Protein AF-A0A811MTX1-F1 (afdb_monomer_lite)

pLDDT: mean 77.46, std 21.73, range [38.94, 98.12]

Organism: NCBI:txid422564

Radius of gyration: 31.87 Å; chains: 1; bounding box: 60×46×84 Å

Foldseek 3Di:
DLVVVLVLLVQLPDPDPVSNQVSLQVLLVLLVDLVSLVSVLVVCVSNVVSLVVSLVVQPPDPSNVSSVSSVVSNVVSVVVVVVVVPDDPPPDPPPDDDDDDDDDDDDDDDDDDDDDDDD

InterPro domains:
  IPR011989 Armadillo-like helical [G3DSA:1.25.10.10] (2-88)
  IPR016024 Armadillo-type fold [SSF48371] (5-75)

Secondary structure (DSSP, 8-state):
-HHHHHHHHHHTT-SSHHHHHHHHHHHHHHHTSHHHHHHHHTTHHHHHHHHHHHHHHSTTSHHHHHHHHHHHHHHHHHHHHHHHHS------------PPPP-----------------

Sequence (119 aa):
MADELDELIGFLSDRNPQVRGAAVDIVRGLTGGEDGLRALTARADHALPALLRLLASAGGSGAGEAAADSLVNLSHGRRGQARRGAAGPRAQPRHAARQPHPRRVWRRRASPDRIEILR

Structure (mmCIF, N/CA/C/O backbone):
data_AF-A0A811MTX1-F1
#
_entry.id   AF-A0A811MTX1-F1
#
loop_
_atom_site.group_PDB
_atom_site.id
_atom_site.type_symbol
_atom_site.label_atom_id
_atom_site.label_alt_id
_atom_site.label_comp_id
_atom_site.label_asym_id
_atom_site.label_entity_id
_atom_site.label_seq_id
_atom_site.pdbx_PDB_ins_code
_atom_site.Cartn_x
_atom_site.Cartn_y
_atom_site.Cartn_z
_atom_site.occupancy
_atom_site.B_iso_or_equiv
_atom_site.auth_seq_id
_atom_site.auth_comp_id
_atom_site.auth_asym_id
_atom_site.auth_atom_id
_atom_site.pdbx_PDB_model_num
ATOM 1 N N . MET A 1 1 ? 5.890 -12.865 12.753 1.00 50.25 1 MET A N 1
ATOM 2 C CA . MET A 1 1 ? 6.406 -11.752 11.916 1.00 50.25 1 MET A CA 1
ATOM 3 C C . MET A 1 1 ? 5.548 -11.505 10.685 1.00 50.25 1 MET A C 1
ATOM 5 O O . MET A 1 1 ? 5.690 -10.444 10.099 1.00 50.25 1 MET A O 1
ATOM 9 N N . ALA A 1 2 ? 4.657 -12.425 10.280 1.00 59.41 2 ALA A N 1
ATOM 10 C CA . ALA A 1 2 ? 3.625 -12.089 9.296 1.00 59.41 2 ALA A CA 1
ATOM 11 C C . ALA A 1 2 ? 2.728 -10.936 9.778 1.00 59.41 2 ALA A C 1
ATOM 13 O O . ALA A 1 2 ? 2.324 -10.084 8.997 1.00 59.41 2 ALA A O 1
ATOM 14 N N . ASP A 1 3 ? 2.556 -10.890 11.092 1.00 80.38 3 ASP A N 1
ATOM 15 C CA . ASP A 1 3 ? 1.616 -10.063 11.832 1.00 80.38 3 ASP A CA 1
ATOM 16 C C . ASP A 1 3 ? 1.819 -8.561 11.591 1.00 80.38 3 ASP A C 1
ATOM 18 O O . ASP A 1 3 ? 0.852 -7.859 11.335 1.00 80.38 3 ASP A O 1
ATOM 22 N N . GLU A 1 4 ? 3.065 -8.077 11.568 1.00 91.31 4 GLU A N 1
ATOM 23 C CA . GLU A 1 4 ? 3.360 -6.642 11.420 1.00 91.31 4 GLU A CA 1
ATOM 24 C C . GLU A 1 4 ? 3.036 -6.118 10.012 1.00 91.31 4 GLU A C 1
ATOM 26 O O . GLU A 1 4 ? 2.492 -5.027 9.846 1.00 91.31 4 GLU A O 1
ATOM 31 N N . LEU A 1 5 ? 3.329 -6.906 8.972 1.00 93.56 5 LEU A N 1
ATOM 32 C CA . LEU A 1 5 ? 3.035 -6.501 7.597 1.00 93.56 5 LEU A CA 1
ATOM 33 C C . LEU A 1 5 ? 1.536 -6.597 7.293 1.00 93.56 5 LEU A C 1
ATOM 35 O O . LEU A 1 5 ? 0.999 -5.755 6.574 1.00 93.56 5 LEU A O 1
ATOM 39 N N . ASP A 1 6 ? 0.863 -7.608 7.839 1.00 93.81 6 ASP A N 1
ATOM 40 C CA . ASP A 1 6 ? -0.586 -7.753 7.716 1.00 93.81 6 ASP A CA 1
ATOM 41 C C . ASP A 1 6 ? -1.326 -6.641 8.488 1.00 93.81 6 ASP A C 1
ATOM 43 O O . ASP A 1 6 ? -2.307 -6.089 7.982 1.00 93.81 6 ASP A O 1
ATOM 47 N N . GLU A 1 7 ? -0.806 -6.222 9.646 1.00 95.50 7 GLU A N 1
ATOM 48 C CA . GLU A 1 7 ? -1.284 -5.051 10.389 1.00 95.50 7 GLU A CA 1
ATOM 49 C C . GLU A 1 7 ? -1.088 -3.751 9.592 1.00 95.50 7 GLU A C 1
ATOM 51 O O . GLU A 1 7 ? -2.039 -2.982 9.423 1.00 95.50 7 GLU A O 1
ATOM 56 N N . LEU A 1 8 ? 0.098 -3.542 9.005 1.00 97.31 8 LEU A N 1
ATOM 57 C CA . LEU A 1 8 ? 0.367 -2.392 8.136 1.00 97.31 8 LEU A CA 1
ATOM 58 C C . LEU A 1 8 ? -0.616 -2.320 6.956 1.00 97.31 8 LEU A C 1
ATOM 60 O O . LEU A 1 8 ? -1.129 -1.247 6.634 1.00 97.31 8 LEU A O 1
ATOM 64 N N . ILE A 1 9 ? -0.914 -3.459 6.319 1.00 96.81 9 ILE A N 1
ATOM 65 C CA . ILE A 1 9 ? -1.923 -3.540 5.252 1.00 96.81 9 ILE A CA 1
ATOM 66 C C . ILE A 1 9 ? -3.319 -3.203 5.799 1.00 96.81 9 ILE A C 1
ATOM 68 O O . ILE A 1 9 ? -4.103 -2.536 5.116 1.00 96.81 9 ILE A O 1
ATOM 72 N N . GLY A 1 10 ? -3.631 -3.614 7.030 1.00 95.81 10 GLY A N 1
ATOM 73 C CA . GLY A 1 10 ? -4.861 -3.250 7.733 1.00 95.81 10 GLY A CA 1
ATOM 74 C C . GLY A 1 10 ? -5.039 -1.735 7.880 1.00 95.81 10 GLY A C 1
ATOM 75 O O . GLY A 1 10 ? -6.115 -1.212 7.572 1.00 95.81 10 GLY A O 1
ATOM 76 N N . PHE A 1 11 ? -3.974 -1.011 8.239 1.00 97.12 11 PHE A N 1
ATOM 77 C CA . PHE A 1 11 ? -3.999 0.451 8.391 1.00 97.12 11 PHE A CA 1
ATOM 78 C C . PHE A 1 11 ? -4.308 1.212 7.094 1.00 97.12 11 PHE A C 1
ATOM 80 O O . PHE A 1 11 ? -4.815 2.335 7.144 1.00 97.12 11 PHE A O 1
ATOM 87 N N . LEU A 1 12 ? -4.130 0.596 5.920 1.00 97.00 12 LEU A N 1
ATOM 88 C CA . LEU A 1 12 ? -4.570 1.181 4.646 1.00 97.00 12 LEU A CA 1
ATOM 89 C C . LEU A 1 12 ? -6.096 1.357 4.560 1.00 97.00 12 LEU A C 1
ATOM 91 O O . LEU A 1 12 ? -6.579 2.072 3.687 1.00 97.00 12 LEU A O 1
ATOM 95 N N . SER A 1 13 ? -6.867 0.700 5.430 1.00 94.25 13 SER A 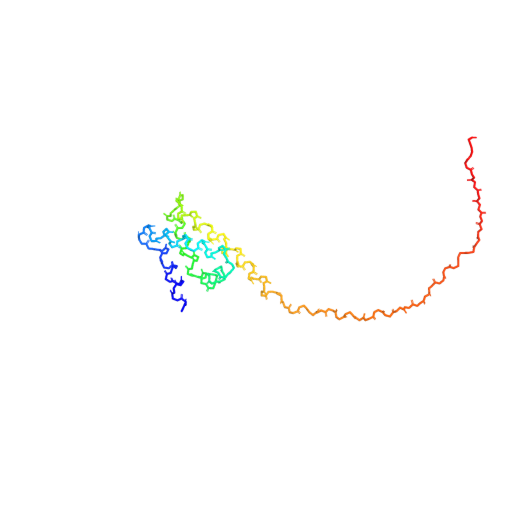N 1
ATOM 96 C CA . SER A 1 13 ? -8.327 0.846 5.528 1.00 94.25 13 SER A CA 1
ATOM 97 C C . SER A 1 13 ? -8.775 1.628 6.769 1.00 94.25 13 SER A C 1
ATOM 99 O O . SER A 1 13 ? -9.977 1.689 7.034 1.00 94.25 13 SER A O 1
ATOM 101 N N . ASP A 1 14 ? -7.846 2.217 7.530 1.00 95.50 14 ASP A N 1
ATOM 102 C CA . ASP A 1 14 ? -8.177 2.950 8.753 1.00 95.50 14 ASP A CA 1
ATOM 103 C C . ASP A 1 14 ? -9.064 4.170 8.451 1.00 95.50 14 ASP A C 1
ATOM 105 O O . ASP A 1 14 ? -8.981 4.780 7.377 1.00 95.50 14 ASP A O 1
ATOM 10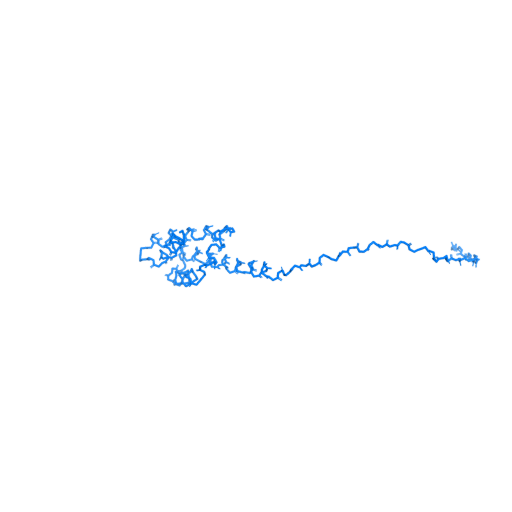9 N N . ARG A 1 15 ? -9.939 4.537 9.394 1.00 92.19 15 ARG A N 1
ATOM 110 C CA . ARG A 1 15 ? -10.820 5.708 9.261 1.00 92.19 15 ARG A CA 1
ATOM 111 C C . ARG A 1 15 ? -10.054 7.020 9.421 1.00 92.19 15 ARG A C 1
ATOM 113 O O . ARG A 1 15 ? -10.492 8.035 8.883 1.00 92.19 15 ARG A O 1
ATOM 120 N N . ASN A 1 16 ? -8.928 7.003 10.128 1.00 94.50 16 ASN A N 1
ATOM 121 C CA . ASN A 1 16 ? -8.067 8.152 10.320 1.00 94.50 16 ASN A CA 1
ATOM 122 C C . ASN A 1 16 ? -7.199 8.386 9.063 1.00 94.50 16 ASN A C 1
ATOM 124 O O . ASN A 1 16 ? -6.360 7.547 8.719 1.00 94.50 16 ASN A O 1
ATOM 128 N N . PRO A 1 17 ? -7.347 9.536 8.375 1.00 92.31 17 PRO A N 1
ATOM 129 C CA . PRO A 1 17 ? -6.577 9.837 7.170 1.00 92.31 17 PRO A CA 1
ATOM 130 C C . PRO A 1 17 ? -5.067 9.941 7.426 1.00 92.31 17 PRO A C 1
ATOM 132 O O . PRO A 1 17 ? -4.292 9.635 6.525 1.00 92.31 17 PRO A O 1
ATOM 135 N N . GLN A 1 18 ? -4.638 10.325 8.634 1.00 94.69 18 GLN A N 1
ATOM 136 C CA . GLN A 1 18 ? -3.217 10.399 8.990 1.00 94.69 18 GLN A CA 1
ATOM 137 C C . GLN A 1 18 ? -2.600 9.003 9.098 1.00 94.69 18 GLN A C 1
ATOM 139 O O . GLN A 1 18 ? -1.521 8.769 8.563 1.00 94.69 18 GLN A O 1
ATOM 144 N N . VAL A 1 19 ? -3.315 8.068 9.734 1.00 95.88 19 VAL A N 1
ATOM 145 C CA . VAL A 1 19 ? -2.891 6.662 9.855 1.00 95.88 19 VAL A CA 1
ATOM 146 C C . VAL A 1 19 ? -2.780 6.033 8.472 1.00 95.88 19 VAL A C 1
ATOM 148 O O . VAL A 1 19 ? -1.757 5.446 8.132 1.00 95.88 19 VAL A O 1
ATOM 151 N N . ARG A 1 20 ? -3.800 6.227 7.634 1.00 95.44 20 ARG A N 1
ATOM 152 C CA . ARG A 1 20 ? -3.812 5.693 6.273 1.00 95.44 20 ARG A CA 1
ATOM 153 C C . ARG A 1 20 ? -2.727 6.301 5.382 1.00 95.44 20 ARG A C 1
ATOM 155 O O . ARG A 1 20 ? -2.126 5.579 4.594 1.00 95.44 20 ARG A O 1
ATOM 162 N N . GLY A 1 21 ? -2.473 7.604 5.521 1.00 95.94 21 GLY A N 1
ATOM 163 C CA . GLY A 1 21 ? -1.384 8.307 4.838 1.00 95.94 21 GLY A CA 1
ATOM 164 C C . GLY A 1 21 ? -0.015 7.738 5.213 1.00 95.94 21 GLY A C 1
ATOM 165 O O . GLY A 1 21 ? 0.725 7.292 4.344 1.00 95.94 21 GLY A O 1
ATOM 166 N N . ALA A 1 22 ? 0.275 7.640 6.512 1.00 97.69 22 ALA A N 1
ATOM 167 C CA . ALA A 1 22 ? 1.527 7.057 6.987 1.00 97.69 22 ALA A CA 1
ATOM 168 C C . ALA A 1 22 ? 1.693 5.597 6.531 1.00 97.69 22 ALA A C 1
ATOM 170 O O . ALA A 1 22 ? 2.764 5.204 6.072 1.00 97.69 22 ALA A O 1
ATOM 171 N N . ALA A 1 23 ? 0.623 4.801 6.602 1.00 98.00 23 ALA A N 1
ATOM 172 C CA . ALA A 1 23 ? 0.650 3.411 6.166 1.00 98.00 23 ALA A CA 1
ATOM 173 C C . ALA A 1 23 ? 0.987 3.280 4.673 1.00 98.00 23 ALA A C 1
ATOM 175 O O . ALA A 1 23 ? 1.836 2.466 4.305 1.00 98.00 23 ALA A O 1
ATOM 176 N N . VAL A 1 24 ? 0.367 4.088 3.805 1.00 98.00 24 VAL A N 1
ATOM 177 C CA . VAL A 1 24 ? 0.637 4.011 2.363 1.00 98.00 24 VAL A CA 1
ATOM 178 C C . VAL A 1 24 ? 2.026 4.530 2.000 1.00 98.00 24 VAL A C 1
ATOM 180 O O . VAL A 1 24 ? 2.654 3.965 1.108 1.00 98.00 24 VAL A O 1
ATOM 183 N N . ASP A 1 25 ? 2.555 5.515 2.726 1.00 98.12 25 ASP A N 1
ATOM 184 C CA . ASP A 1 25 ? 3.928 5.989 2.531 1.00 98.12 25 ASP A CA 1
ATOM 185 C C . ASP A 1 25 ? 4.960 4.906 2.884 1.00 98.12 25 ASP A C 1
ATOM 187 O O . ASP A 1 25 ? 5.916 4.685 2.133 1.00 98.12 25 ASP A O 1
ATOM 191 N N . ILE A 1 26 ? 4.739 4.161 3.975 1.00 97.88 26 ILE A N 1
ATOM 192 C CA . ILE A 1 26 ? 5.584 3.015 4.344 1.00 97.88 26 ILE A CA 1
ATOM 193 C C . ILE A 1 26 ? 5.490 1.921 3.275 1.00 97.88 26 ILE A C 1
ATOM 195 O O . ILE A 1 26 ? 6.517 1.423 2.809 1.00 97.88 26 ILE A O 1
ATOM 199 N N . VAL A 1 27 ? 4.276 1.564 2.838 1.00 97.81 27 VAL A N 1
ATOM 200 C CA . VAL A 1 27 ? 4.073 0.557 1.781 1.00 97.81 27 VAL A CA 1
ATOM 201 C C . VAL A 1 27 ? 4.761 0.980 0.482 1.00 97.81 27 VAL A C 1
ATOM 203 O O . VAL A 1 27 ? 5.448 0.162 -0.134 1.00 97.81 27 VAL A O 1
ATOM 206 N N . ARG A 1 28 ? 4.672 2.255 0.094 1.00 97.31 28 ARG A N 1
ATOM 207 C CA . ARG A 1 28 ? 5.379 2.800 -1.071 1.00 97.31 28 ARG A CA 1
ATOM 208 C C . ARG A 1 28 ? 6.887 2.603 -0.943 1.00 97.31 28 ARG A C 1
ATOM 210 O O . ARG A 1 28 ? 7.498 2.064 -1.866 1.00 97.31 28 ARG A O 1
ATOM 217 N N . GLY A 1 29 ? 7.466 2.943 0.208 1.00 97.31 29 GLY A N 1
ATOM 218 C CA . GLY A 1 29 ? 8.881 2.700 0.502 1.00 97.31 29 GLY A CA 1
ATOM 219 C C . GLY A 1 29 ? 9.271 1.221 0.390 1.00 97.31 29 GLY A C 1
ATOM 220 O O . GLY A 1 29 ? 10.252 0.888 -0.274 1.00 97.31 29 GLY A O 1
ATOM 221 N N . LEU A 1 30 ? 8.463 0.318 0.955 1.00 95.69 30 LEU A N 1
ATOM 222 C CA . LEU A 1 30 ? 8.693 -1.131 0.894 1.00 95.69 30 LEU A CA 1
ATOM 223 C C . LEU A 1 30 ? 8.632 -1.679 -0.535 1.00 95.69 30 LEU A C 1
ATOM 225 O O . LEU A 1 30 ? 9.452 -2.518 -0.903 1.00 95.69 30 LEU A O 1
ATOM 229 N N . THR A 1 31 ? 7.692 -1.205 -1.355 1.00 95.25 31 THR A N 1
ATOM 230 C CA . THR A 1 31 ? 7.594 -1.632 -2.762 1.00 95.25 31 THR A CA 1
ATOM 231 C C . THR A 1 31 ? 8.739 -1.119 -3.638 1.00 95.25 31 THR A C 1
ATOM 233 O O . THR A 1 31 ? 8.956 -1.673 -4.715 1.00 95.25 31 THR A O 1
ATOM 236 N N . GLY A 1 32 ? 9.486 -0.107 -3.183 1.00 92.12 32 GLY A N 1
ATOM 237 C CA . GLY A 1 32 ? 10.695 0.384 -3.847 1.00 92.12 32 GLY A CA 1
ATOM 238 C C . GLY A 1 32 ? 11.929 -0.508 -3.651 1.00 92.12 32 GLY A C 1
ATOM 239 O O . GLY A 1 32 ? 12.883 -0.391 -4.417 1.00 92.12 32 GLY A O 1
ATOM 240 N N . GLY A 1 33 ? 11.924 -1.409 -2.660 1.00 91.81 33 GLY A N 1
ATOM 241 C CA . GLY A 1 33 ? 13.020 -2.348 -2.384 1.00 91.81 33 GLY A CA 1
ATOM 242 C C . GLY A 1 33 ? 12.669 -3.798 -2.735 1.00 91.81 33 GLY A C 1
ATOM 243 O O . GLY A 1 33 ? 11.519 -4.209 -2.605 1.00 91.81 33 GLY A O 1
ATOM 244 N N . GLU A 1 34 ? 13.651 -4.613 -3.144 1.00 90.06 34 GLU A N 1
ATOM 245 C CA . GLU A 1 34 ? 13.400 -6.014 -3.540 1.00 90.06 34 GLU A CA 1
ATOM 246 C C . GLU A 1 34 ? 12.798 -6.870 -2.409 1.00 90.06 34 GLU A C 1
ATOM 248 O O . GLU A 1 34 ? 11.876 -7.651 -2.662 1.00 90.06 34 GLU A O 1
ATOM 253 N N . ASP A 1 35 ? 13.291 -6.732 -1.176 1.00 90.19 35 ASP A N 1
ATOM 254 C CA . ASP A 1 35 ? 12.838 -7.551 -0.043 1.00 90.19 35 ASP A CA 1
ATOM 255 C C . ASP A 1 35 ? 11.421 -7.181 0.405 1.00 90.19 35 ASP A C 1
ATOM 257 O O . ASP A 1 35 ? 10.569 -8.060 0.558 1.00 90.19 35 ASP A O 1
ATOM 261 N N . GLY A 1 36 ? 11.134 -5.880 0.525 1.00 92.31 36 GLY A N 1
ATOM 262 C CA . GLY A 1 36 ? 9.793 -5.379 0.830 1.00 92.31 36 GLY A CA 1
ATOM 263 C C . GLY A 1 36 ? 8.789 -5.740 -0.265 1.00 92.31 36 GLY A C 1
ATOM 264 O O . GLY A 1 36 ? 7.701 -6.242 0.023 1.00 92.31 36 GLY A O 1
ATOM 265 N N . LEU A 1 37 ? 9.184 -5.604 -1.534 1.00 93.25 37 LEU A N 1
ATOM 266 C CA . LEU A 1 37 ? 8.369 -5.998 -2.680 1.00 93.25 37 LEU A CA 1
ATOM 267 C C . LEU A 1 37 ? 8.063 -7.501 -2.677 1.00 93.25 37 LEU A C 1
ATOM 269 O O . LEU A 1 37 ? 6.928 -7.900 -2.954 1.00 93.25 37 LEU A O 1
ATOM 273 N N . ARG A 1 38 ? 9.039 -8.351 -2.337 1.00 92.25 38 ARG A N 1
ATOM 274 C CA . ARG A 1 38 ? 8.833 -9.799 -2.184 1.00 92.25 38 ARG A CA 1
ATOM 275 C C . ARG A 1 38 ? 7.862 -10.107 -1.043 1.00 92.25 38 ARG A C 1
ATOM 277 O O . ARG A 1 38 ? 6.935 -10.891 -1.245 1.00 92.25 38 ARG A O 1
ATOM 284 N N . ALA A 1 39 ? 8.043 -9.479 0.118 1.00 92.06 39 ALA A N 1
ATOM 285 C CA . ALA A 1 39 ? 7.200 -9.686 1.293 1.00 92.06 39 ALA A CA 1
ATOM 286 C C . ALA A 1 39 ? 5.738 -9.262 1.057 1.00 92.06 39 ALA A C 1
ATOM 288 O O . ALA A 1 39 ? 4.820 -9.988 1.445 1.00 92.06 39 ALA A O 1
ATOM 289 N N . LEU A 1 40 ? 5.522 -8.136 0.367 1.00 93.81 40 LEU A N 1
ATOM 290 C CA . LEU A 1 40 ? 4.195 -7.655 -0.030 1.00 93.81 40 LEU A CA 1
ATOM 291 C C . LEU A 1 40 ? 3.572 -8.508 -1.140 1.00 93.81 40 LEU A C 1
ATOM 293 O O . LEU A 1 40 ? 2.371 -8.762 -1.119 1.00 93.81 40 LEU A O 1
ATOM 297 N N . THR A 1 41 ? 4.372 -9.008 -2.088 1.00 92.75 41 THR A N 1
ATOM 298 C CA . THR A 1 41 ? 3.863 -9.915 -3.133 1.00 92.75 41 THR A CA 1
ATOM 299 C C . THR A 1 41 ? 3.341 -11.222 -2.538 1.00 92.75 41 THR A C 1
ATOM 301 O O . THR A 1 41 ? 2.325 -11.733 -3.003 1.00 92.75 41 THR A O 1
ATOM 304 N N . ALA A 1 42 ? 3.981 -11.739 -1.485 1.00 92.00 42 ALA A N 1
ATOM 305 C CA . ALA A 1 42 ? 3.505 -12.919 -0.761 1.00 92.00 42 ALA A CA 1
ATOM 306 C C . ALA A 1 42 ? 2.146 -12.704 -0.058 1.00 92.00 42 ALA A C 1
ATOM 308 O O . ALA A 1 42 ? 1.517 -13.675 0.346 1.00 92.00 42 ALA A O 1
ATOM 309 N N . ARG A 1 43 ? 1.688 -11.450 0.065 1.00 92.00 43 ARG A N 1
ATOM 310 C CA . ARG A 1 43 ? 0.403 -11.032 0.656 1.00 92.00 43 ARG A CA 1
ATOM 311 C C . ARG A 1 43 ? -0.477 -10.284 -0.341 1.00 92.00 43 ARG A C 1
ATOM 313 O O . ARG A 1 43 ? -1.323 -9.479 0.050 1.00 92.00 43 ARG A O 1
ATOM 320 N N . ALA A 1 44 ? -0.275 -10.512 -1.639 1.00 91.31 44 ALA A N 1
ATOM 321 C CA . ALA A 1 44 ? -0.980 -9.775 -2.685 1.00 91.31 44 ALA A CA 1
ATOM 322 C C . ALA A 1 44 ? -2.512 -9.858 -2.543 1.00 91.31 44 ALA A C 1
ATOM 324 O O . ALA A 1 44 ? -3.193 -8.883 -2.855 1.00 91.31 44 ALA A O 1
ATOM 325 N N . ASP A 1 45 ? -3.033 -10.969 -2.015 1.00 92.44 45 ASP A N 1
ATOM 326 C CA . ASP A 1 45 ? -4.467 -11.178 -1.782 1.00 92.44 45 ASP A CA 1
ATOM 327 C C . ASP A 1 45 ? -5.066 -10.196 -0.759 1.00 92.44 45 ASP A C 1
ATOM 329 O O . ASP A 1 45 ? -6.243 -9.854 -0.852 1.00 92.44 45 ASP A O 1
ATOM 333 N N . HIS A 1 46 ? -4.254 -9.670 0.163 1.00 93.62 46 HIS A N 1
ATOM 334 C CA . HIS A 1 46 ? -4.661 -8.648 1.133 1.00 93.62 46 HIS A CA 1
ATOM 335 C C . HIS A 1 46 ? -4.235 -7.239 0.701 1.00 93.62 46 HIS A C 1
ATOM 337 O O . HIS A 1 46 ? -5.021 -6.290 0.780 1.00 93.62 46 HIS A O 1
ATOM 343 N N . ALA A 1 47 ? -3.006 -7.099 0.199 1.00 94.31 47 ALA A N 1
ATOM 344 C CA . ALA A 1 47 ? -2.431 -5.808 -0.165 1.00 94.31 47 ALA A CA 1
ATOM 345 C C . ALA A 1 47 ? -3.134 -5.167 -1.374 1.00 94.31 47 ALA A C 1
ATOM 347 O O . ALA A 1 47 ? -3.420 -3.969 -1.351 1.00 94.31 47 ALA A O 1
ATOM 348 N N . LEU A 1 48 ? -3.452 -5.943 -2.422 1.00 96.25 48 LEU A N 1
ATOM 349 C CA . LEU A 1 48 ? -4.056 -5.393 -3.641 1.00 96.25 48 LEU A CA 1
ATOM 350 C C . LEU A 1 48 ? -5.457 -4.814 -3.385 1.00 96.25 48 LEU A C 1
ATOM 352 O O . LEU A 1 48 ? -5.677 -3.657 -3.752 1.00 96.25 48 LEU A O 1
ATOM 356 N N . PRO A 1 49 ? -6.400 -5.523 -2.727 1.00 97.00 49 PRO A N 1
ATOM 357 C CA . PRO A 1 49 ? -7.711 -4.944 -2.441 1.00 97.00 49 PRO A CA 1
ATOM 358 C C . PRO A 1 4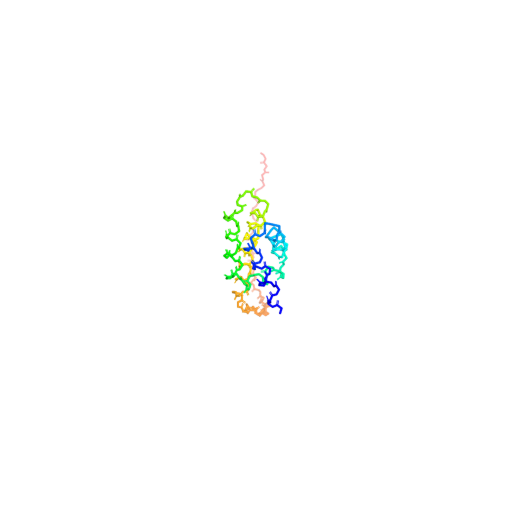9 ? -7.645 -3.733 -1.507 1.00 97.00 49 PRO A C 1
ATOM 360 O O . PRO A 1 49 ? -8.472 -2.830 -1.619 1.00 97.00 49 PRO A O 1
ATOM 363 N N . ALA A 1 50 ? -6.696 -3.697 -0.567 1.00 96.69 50 ALA A N 1
ATOM 364 C CA . ALA A 1 50 ? -6.515 -2.556 0.328 1.00 96.69 50 ALA A CA 1
ATOM 365 C C . ALA A 1 50 ? -6.032 -1.309 -0.431 1.00 96.69 50 ALA A C 1
ATOM 367 O O . ALA A 1 50 ? -6.656 -0.253 -0.333 1.00 96.69 50 ALA A O 1
ATOM 368 N N . LEU A 1 51 ? -4.993 -1.448 -1.259 1.00 97.44 51 LEU A N 1
ATOM 369 C CA . LEU A 1 51 ? -4.443 -0.352 -2.061 1.00 97.44 51 LEU A CA 1
ATOM 370 C C . LEU A 1 51 ? -5.427 0.161 -3.122 1.00 97.44 51 LEU A C 1
ATOM 372 O O . LEU A 1 51 ? -5.532 1.368 -3.323 1.00 97.44 51 LEU A O 1
ATOM 376 N N . LEU A 1 52 ? -6.190 -0.726 -3.770 1.00 97.00 52 LEU A N 1
ATOM 377 C CA . LEU A 1 52 ? -7.207 -0.325 -4.750 1.00 97.00 52 LEU A CA 1
ATOM 378 C C . LEU A 1 52 ? -8.358 0.452 -4.102 1.00 97.00 52 LEU A C 1
ATOM 380 O O . LEU A 1 52 ? -8.796 1.466 -4.646 1.00 97.00 52 LEU A O 1
ATOM 384 N N . ARG A 1 53 ? -8.832 0.012 -2.928 1.00 96.19 53 ARG A N 1
ATOM 385 C CA . ARG A 1 53 ? -9.850 0.750 -2.162 1.00 96.19 53 ARG A CA 1
ATOM 386 C C . ARG A 1 53 ? -9.327 2.113 -1.720 1.00 96.19 53 ARG A C 1
ATOM 388 O O . ARG A 1 53 ? -10.043 3.103 -1.858 1.00 96.19 53 ARG A O 1
ATOM 395 N N . LEU A 1 54 ? -8.083 2.172 -1.241 1.00 96.19 54 LEU A N 1
ATOM 396 C CA . LEU A 1 54 ? -7.436 3.431 -0.889 1.00 96.19 54 LEU A CA 1
ATOM 397 C C . LEU A 1 54 ? -7.393 4.377 -2.094 1.00 96.19 54 LEU A C 1
ATOM 399 O O . LEU A 1 54 ? -7.910 5.486 -1.993 1.00 96.19 54 LEU A O 1
ATOM 403 N N . LEU A 1 55 ? -6.886 3.917 -3.240 1.00 96.56 55 LEU A N 1
ATOM 404 C CA . LEU A 1 55 ? -6.814 4.705 -4.471 1.00 96.56 55 LEU A CA 1
ATOM 405 C C . LEU A 1 55 ? -8.188 5.244 -4.899 1.00 96.56 55 LEU A C 1
ATOM 407 O O . LEU A 1 55 ? -8.309 6.425 -5.216 1.00 96.56 55 LEU A O 1
ATOM 411 N N . ALA A 1 56 ? -9.226 4.405 -4.859 1.00 94.88 56 ALA A N 1
ATOM 412 C CA . ALA A 1 56 ? -10.588 4.816 -5.198 1.00 94.88 56 ALA A CA 1
ATOM 413 C C . ALA A 1 56 ? -11.146 5.875 -4.230 1.00 94.88 56 ALA A C 1
ATOM 415 O O . ALA A 1 56 ? -11.852 6.786 -4.653 1.00 94.88 56 ALA A O 1
ATOM 416 N N . SER A 1 57 ? -10.828 5.768 -2.937 1.00 91.50 57 SER A N 1
ATOM 417 C CA . SER A 1 57 ? -11.332 6.678 -1.898 1.00 91.50 57 SER A CA 1
ATOM 418 C C . SER A 1 57 ? -10.553 7.993 -1.774 1.00 91.50 57 SER A C 1
ATOM 420 O O . SER A 1 57 ? -11.096 8.983 -1.294 1.00 91.50 57 SER A O 1
ATOM 422 N N . ALA A 1 58 ? -9.283 8.002 -2.181 1.00 88.19 58 ALA A N 1
ATOM 423 C CA . ALA A 1 58 ? -8.344 9.101 -1.972 1.00 88.19 58 ALA A CA 1
ATOM 424 C C . ALA A 1 58 ? -7.837 9.708 -3.295 1.00 88.19 58 ALA A C 1
ATOM 426 O O . ALA A 1 58 ? -6.787 10.355 -3.316 1.00 88.19 58 ALA A O 1
ATOM 427 N N . GLY A 1 59 ? -8.559 9.485 -4.400 1.00 71.75 59 GLY A N 1
ATOM 428 C CA . GLY A 1 59 ? -8.186 9.937 -5.741 1.00 71.75 59 GLY A CA 1
ATOM 429 C C . GLY A 1 59 ? -7.853 11.432 -5.792 1.00 71.75 59 GLY A C 1
ATOM 430 O O . GLY A 1 59 ? -8.634 12.264 -5.337 1.00 71.75 59 GLY A O 1
ATOM 431 N N . GLY A 1 60 ? -6.671 11.761 -6.325 1.00 77.06 60 GLY A N 1
ATOM 432 C CA . GLY A 1 60 ? -6.150 13.132 -6.412 1.00 77.06 60 GLY A CA 1
AT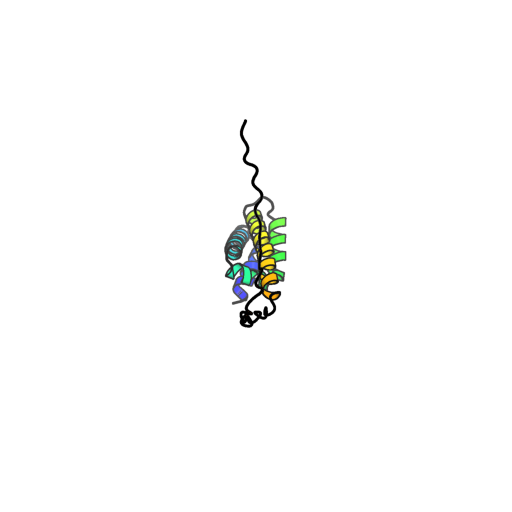OM 433 C C . GLY A 1 60 ? -5.435 13.653 -5.155 1.00 77.06 60 GLY A C 1
ATOM 434 O O . GLY A 1 60 ? -4.956 14.782 -5.170 1.00 77.06 60 GLY A O 1
ATOM 435 N N . SER A 1 61 ? -5.335 12.860 -4.082 1.00 90.69 61 SER A N 1
ATOM 436 C CA . SER A 1 61 ? -4.536 13.185 -2.887 1.00 90.69 61 SER A CA 1
ATOM 437 C C . SER A 1 61 ? -3.166 12.496 -2.901 1.00 90.69 61 SER A C 1
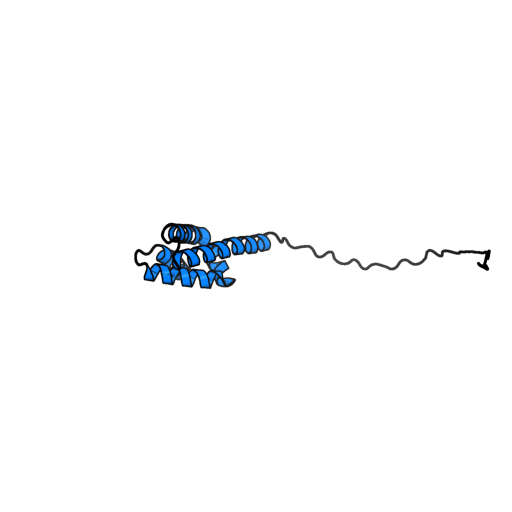ATOM 439 O O . SER A 1 61 ? -2.982 11.499 -3.601 1.00 90.69 61 SER A O 1
ATOM 441 N N . GLY A 1 62 ? -2.234 12.953 -2.054 1.00 92.19 62 GLY A N 1
ATOM 442 C CA . GLY A 1 62 ? -0.918 12.312 -1.903 1.00 92.19 62 GLY A CA 1
ATOM 443 C C . GLY A 1 62 ? -0.999 10.834 -1.494 1.00 92.19 62 GLY A C 1
ATOM 444 O O . GLY A 1 62 ? -0.241 10.012 -1.997 1.00 92.19 62 GLY A O 1
ATOM 445 N N . ALA A 1 63 ? -1.989 10.454 -0.677 1.00 93.50 63 ALA A N 1
ATOM 446 C CA . ALA A 1 63 ? -2.223 9.049 -0.334 1.00 93.50 63 ALA A CA 1
ATOM 447 C C . ALA A 1 63 ? -2.703 8.219 -1.541 1.00 93.50 63 ALA A C 1
ATOM 449 O O . ALA A 1 63 ? -2.380 7.038 -1.656 1.00 93.50 63 ALA A O 1
ATOM 450 N N . GLY A 1 64 ? -3.465 8.833 -2.452 1.00 95.62 64 GLY A N 1
ATOM 451 C CA . GLY A 1 64 ? -3.871 8.209 -3.711 1.00 95.62 64 GLY A CA 1
ATOM 452 C C . GLY A 1 64 ? -2.689 8.007 -4.660 1.00 95.62 64 GLY A C 1
ATOM 453 O O . GLY A 1 64 ? -2.543 6.929 -5.230 1.00 95.62 64 GLY A O 1
ATOM 454 N N . GLU A 1 65 ? -1.812 9.004 -4.782 1.00 96.69 65 GLU A N 1
ATOM 455 C CA . GLU A 1 65 ? -0.577 8.903 -5.570 1.00 96.69 65 GLU A CA 1
ATOM 456 C C . GLU A 1 65 ? 0.351 7.808 -5.024 1.00 96.69 65 GLU A C 1
ATOM 458 O O . GLU A 1 65 ? 0.766 6.918 -5.766 1.00 96.69 65 GLU A O 1
ATOM 463 N N . ALA A 1 66 ? 0.580 7.782 -3.708 1.00 97.19 66 ALA A N 1
ATOM 464 C CA . ALA A 1 66 ? 1.377 6.741 -3.064 1.00 97.19 66 ALA A CA 1
ATOM 465 C C . ALA A 1 66 ? 0.777 5.333 -3.244 1.00 97.19 66 ALA A C 1
ATOM 467 O O . ALA A 1 66 ? 1.510 4.357 -3.447 1.00 97.19 66 ALA A O 1
ATOM 468 N N . ALA A 1 67 ? -0.556 5.212 -3.219 1.00 97.56 67 ALA A N 1
ATOM 469 C CA . ALA A 1 67 ? -1.239 3.952 -3.502 1.00 97.56 67 ALA A CA 1
ATOM 470 C C . ALA A 1 67 ? -1.041 3.513 -4.962 1.00 97.56 67 ALA A C 1
ATOM 472 O O . ALA A 1 67 ? -0.776 2.335 -5.215 1.00 97.56 67 ALA A O 1
ATOM 473 N N . ALA A 1 68 ? -1.128 4.445 -5.916 1.00 96.94 68 ALA A N 1
ATOM 474 C CA . ALA A 1 68 ? -0.890 4.172 -7.330 1.00 96.94 68 ALA A CA 1
ATOM 475 C C . ALA A 1 68 ? 0.556 3.710 -7.585 1.00 96.94 68 ALA A C 1
ATOM 477 O O . ALA A 1 68 ? 0.753 2.665 -8.208 1.00 96.94 68 ALA A O 1
ATOM 478 N N . ASP A 1 69 ? 1.548 4.414 -7.034 1.00 97.00 69 ASP A N 1
ATOM 479 C CA . ASP A 1 69 ? 2.968 4.040 -7.112 1.00 97.00 69 ASP A CA 1
ATOM 480 C C . ASP A 1 69 ? 3.205 2.620 -6.578 1.00 97.00 69 ASP A C 1
ATOM 482 O O . ASP A 1 69 ? 3.828 1.779 -7.234 1.00 97.00 69 ASP A O 1
ATOM 486 N N . SER A 1 70 ? 2.644 2.322 -5.405 1.00 97.00 70 SER A N 1
ATOM 487 C CA . SER A 1 70 ? 2.761 1.005 -4.771 1.00 97.00 70 SER A CA 1
ATOM 488 C C . SER A 1 70 ? 2.179 -0.108 -5.649 1.00 97.00 70 SER A C 1
ATOM 490 O O . SER A 1 70 ? 2.783 -1.173 -5.804 1.00 97.00 70 SER A O 1
ATOM 492 N N . LEU A 1 71 ? 1.019 0.131 -6.271 1.00 96.81 71 LEU A N 1
ATOM 493 C CA . LEU A 1 71 ? 0.376 -0.816 -7.189 1.00 96.81 71 LEU A CA 1
ATOM 494 C C . LEU A 1 71 ? 1.202 -1.039 -8.463 1.00 96.81 71 LEU A C 1
ATOM 496 O O . LEU A 1 71 ? 1.351 -2.184 -8.909 1.00 96.81 71 LEU A O 1
ATOM 500 N N . VAL A 1 72 ? 1.768 0.028 -9.035 1.00 95.75 72 VAL A N 1
ATOM 501 C CA . VAL A 1 72 ? 2.671 -0.067 -10.189 1.00 95.75 72 VAL A CA 1
ATOM 502 C C . VAL A 1 72 ? 3.867 -0.943 -9.831 1.00 95.75 72 VAL A C 1
ATOM 504 O O . VAL A 1 72 ? 4.122 -1.924 -10.537 1.00 95.75 72 VAL A O 1
ATOM 507 N N . ASN A 1 73 ? 4.535 -0.681 -8.709 1.00 94.19 73 ASN A N 1
ATOM 508 C CA . ASN A 1 73 ? 5.684 -1.468 -8.259 1.00 94.19 73 ASN A CA 1
ATOM 509 C C . ASN A 1 73 ? 5.326 -2.950 -8.048 1.00 94.19 73 ASN A C 1
ATOM 511 O O . ASN A 1 73 ? 6.013 -3.837 -8.566 1.00 94.19 73 ASN A O 1
ATOM 515 N N . LEU A 1 74 ? 4.201 -3.244 -7.384 1.00 93.56 74 LEU A N 1
ATOM 516 C CA . LEU A 1 74 ? 3.716 -4.616 -7.172 1.00 93.56 74 LEU A CA 1
ATOM 517 C C . LEU A 1 74 ? 3.454 -5.360 -8.488 1.00 93.56 74 LEU A C 1
ATOM 519 O O . LEU A 1 74 ? 3.825 -6.530 -8.628 1.00 93.56 74 LEU A O 1
ATOM 523 N N . SER A 1 75 ? 2.868 -4.691 -9.485 1.00 91.12 75 SER A N 1
ATOM 524 C CA . SER A 1 75 ? 2.614 -5.300 -10.798 1.00 91.12 75 SER A CA 1
ATOM 525 C C . SER A 1 75 ? 3.909 -5.705 -11.523 1.00 91.12 75 SER A C 1
ATOM 527 O O . SER A 1 75 ? 3.955 -6.744 -12.192 1.00 91.12 75 SER A O 1
ATOM 529 N N . HIS A 1 76 ? 4.988 -4.939 -11.337 1.00 83.56 76 HIS A N 1
ATOM 530 C CA . HIS A 1 76 ? 6.308 -5.231 -11.896 1.00 83.56 76 HIS A CA 1
ATOM 531 C C . HIS A 1 76 ? 7.027 -6.329 -11.101 1.00 83.56 76 HIS A C 1
ATOM 533 O O . HIS A 1 76 ? 7.604 -7.243 -11.701 1.00 83.56 76 HIS A O 1
ATOM 539 N N . GLY A 1 77 ? 6.916 -6.315 -9.769 1.00 75.19 77 GLY A N 1
ATOM 540 C CA . GLY A 1 77 ? 7.465 -7.349 -8.887 1.00 75.19 77 GLY A CA 1
ATOM 541 C C . GLY A 1 77 ? 6.948 -8.752 -9.208 1.00 75.19 77 GLY A C 1
ATOM 542 O O . GLY A 1 77 ? 7.734 -9.701 -9.298 1.00 75.19 77 GLY A O 1
ATOM 543 N N . ARG A 1 78 ? 5.646 -8.886 -9.497 1.00 64.06 78 ARG A N 1
ATOM 544 C CA . ARG A 1 78 ? 5.046 -10.169 -9.914 1.00 64.06 78 ARG A CA 1
ATOM 545 C C . ARG A 1 78 ? 5.635 -10.700 -11.224 1.00 64.06 78 ARG A C 1
ATOM 547 O O . ARG A 1 78 ? 5.871 -11.901 -11.346 1.00 64.06 78 ARG A O 1
ATOM 554 N N . ARG A 1 79 ? 5.932 -9.822 -12.191 1.00 61.91 79 ARG A N 1
ATOM 555 C CA . ARG A 1 79 ? 6.569 -10.201 -13.469 1.00 61.91 79 ARG A CA 1
ATOM 556 C C . ARG A 1 79 ? 8.012 -10.672 -13.271 1.00 61.91 79 ARG A C 1
ATOM 558 O O . ARG A 1 79 ? 8.431 -11.639 -13.909 1.00 61.91 79 ARG A O 1
ATOM 565 N N . GLY A 1 80 ? 8.758 -10.022 -12.376 1.00 59.72 80 GLY A N 1
ATOM 566 C CA . GLY A 1 80 ? 10.113 -10.435 -12.002 1.00 59.72 80 GLY A CA 1
ATOM 567 C C . GLY A 1 80 ? 10.148 -11.814 -11.336 1.00 59.72 80 GLY A C 1
ATOM 568 O O . GLY A 1 80 ? 10.992 -12.642 -11.679 1.00 59.72 80 GLY A O 1
ATOM 569 N N . GLN A 1 81 ? 9.195 -12.101 -10.445 1.00 55.78 81 GLN A N 1
ATOM 570 C CA . GLN A 1 81 ? 9.087 -13.399 -9.766 1.00 55.78 81 GLN A CA 1
ATOM 571 C C . GLN A 1 81 ? 8.635 -14.525 -10.707 1.00 55.78 81 GLN A C 1
ATOM 573 O O . GLN A 1 81 ? 9.223 -15.606 -10.684 1.00 55.78 81 GLN A O 1
ATOM 578 N N . ALA A 1 82 ? 7.678 -14.264 -11.604 1.00 55.62 82 ALA A N 1
ATOM 579 C CA . ALA A 1 82 ? 7.227 -15.243 -12.599 1.00 55.62 82 ALA A CA 1
ATOM 580 C C . ALA A 1 82 ? 8.366 -15.712 -13.527 1.00 55.62 82 ALA A C 1
ATOM 582 O O . ALA A 1 82 ? 8.455 -16.891 -13.865 1.00 55.62 82 ALA A O 1
ATOM 583 N N . ARG A 1 83 ? 9.295 -14.814 -13.893 1.00 55.44 83 ARG A N 1
ATOM 584 C CA . ARG A 1 83 ? 10.482 -15.170 -14.692 1.00 55.44 83 ARG A CA 1
ATOM 585 C C . ARG A 1 83 ? 11.490 -16.035 -13.932 1.00 55.44 83 ARG A C 1
ATOM 587 O O . ARG A 1 83 ? 12.157 -16.852 -14.559 1.00 55.44 83 ARG A O 1
ATOM 594 N N . ARG A 1 84 ? 11.597 -15.885 -12.606 1.00 55.38 84 ARG A N 1
ATOM 595 C CA . ARG A 1 84 ? 12.512 -16.692 -11.775 1.00 55.38 84 ARG A CA 1
ATOM 596 C C . ARG A 1 84 ? 12.015 -18.134 -11.592 1.00 55.38 84 ARG A C 1
ATOM 598 O O . ARG A 1 84 ? 12.843 -19.026 -11.472 1.00 55.38 84 ARG A O 1
ATOM 605 N N . GLY A 1 85 ? 10.701 -18.376 -11.643 1.00 52.12 85 GLY A N 1
ATOM 606 C CA . GLY A 1 85 ? 10.117 -19.728 -11.592 1.00 52.12 85 GLY A CA 1
ATOM 607 C C . GLY A 1 85 ? 10.133 -20.496 -12.924 1.00 52.12 85 GLY A C 1
ATOM 608 O O . GLY A 1 85 ? 10.024 -21.717 -12.922 1.00 52.12 85 GLY A O 1
ATOM 609 N N . ALA A 1 86 ? 10.291 -19.807 -14.060 1.00 52.19 86 ALA A N 1
ATOM 610 C CA . ALA A 1 86 ? 10.255 -20.417 -15.397 1.00 52.19 86 ALA A CA 1
ATOM 611 C C . ALA A 1 86 ? 11.634 -20.856 -15.935 1.00 52.19 86 ALA A C 1
ATOM 613 O O . ALA A 1 86 ? 11.723 -21.456 -17.007 1.00 52.19 86 ALA A O 1
ATOM 614 N N . ALA A 1 87 ? 12.721 -20.575 -15.212 1.00 51.56 87 ALA A N 1
ATOM 615 C CA . ALA A 1 87 ? 14.050 -21.065 -15.557 1.00 51.56 87 ALA A CA 1
ATOM 616 C C . ALA A 1 87 ? 14.266 -22.464 -14.956 1.00 51.56 87 ALA A C 1
ATOM 618 O O . ALA A 1 87 ? 14.913 -22.617 -13.923 1.00 51.56 87 ALA A O 1
ATOM 619 N N . GLY A 1 88 ? 13.731 -23.500 -15.613 1.00 56.31 88 GLY A N 1
ATOM 620 C CA . GLY A 1 88 ? 14.213 -24.869 -15.397 1.00 56.31 88 GLY A CA 1
ATOM 621 C C . GLY A 1 88 ? 15.731 -24.940 -15.633 1.00 56.31 88 GLY A C 1
ATOM 622 O O . GLY A 1 88 ? 16.261 -24.095 -16.368 1.00 56.31 88 GLY A O 1
ATOM 623 N N . PRO A 1 89 ? 16.455 -25.899 -15.022 1.00 52.06 89 PRO A N 1
ATOM 624 C CA . PRO A 1 89 ? 17.906 -25.977 -15.136 1.00 52.06 89 PRO A CA 1
ATOM 625 C C . PRO A 1 89 ? 18.279 -26.063 -16.615 1.00 52.06 89 PRO A C 1
ATOM 627 O O . PRO A 1 89 ? 18.067 -27.081 -17.274 1.00 52.06 89 PRO A O 1
ATOM 630 N N . ARG A 1 90 ? 18.813 -24.966 -17.164 1.00 49.16 90 ARG A N 1
ATOM 631 C CA . ARG A 1 90 ? 19.425 -24.979 -18.488 1.00 49.16 90 ARG A CA 1
ATOM 632 C C . ARG A 1 90 ? 20.627 -25.900 -18.371 1.00 49.16 90 ARG A C 1
ATOM 634 O O . ARG A 1 90 ? 21.647 -25.508 -17.813 1.00 49.16 90 ARG A O 1
ATOM 641 N N . ALA A 1 91 ? 20.484 -27.125 -18.867 1.00 52.59 91 ALA A N 1
ATOM 642 C CA . ALA A 1 91 ? 21.608 -28.012 -19.085 1.00 52.59 91 ALA A CA 1
ATOM 643 C C . ALA A 1 91 ? 22.625 -27.244 -19.934 1.00 52.59 91 ALA A C 1
ATOM 645 O O . ALA A 1 91 ? 22.378 -26.935 -21.100 1.00 52.59 91 ALA A O 1
ATOM 646 N N . GLN A 1 92 ? 23.739 -26.866 -19.311 1.00 50.50 92 GLN A N 1
ATOM 647 C CA . GLN A 1 92 ? 24.887 -26.316 -20.008 1.00 50.50 92 GLN A CA 1
ATOM 648 C C . GLN A 1 92 ? 25.278 -27.355 -21.066 1.00 50.50 92 GLN A C 1
ATOM 650 O O . GLN A 1 92 ? 25.573 -28.496 -20.687 1.00 50.50 92 GLN A O 1
ATOM 655 N N . PRO A 1 93 ? 25.265 -27.040 -22.374 1.00 48.53 93 PRO A N 1
ATOM 656 C CA . PRO A 1 93 ? 25.825 -27.958 -23.343 1.00 48.53 93 PRO A CA 1
ATOM 657 C C . PRO A 1 93 ? 27.306 -28.082 -22.997 1.00 48.53 93 PRO A C 1
ATOM 659 O O . PRO A 1 93 ? 28.072 -27.125 -23.114 1.00 48.53 93 PRO A O 1
ATOM 662 N N . ARG A 1 94 ? 27.698 -29.255 -22.491 1.00 52.50 94 ARG A N 1
ATOM 663 C CA . ARG A 1 94 ? 29.102 -29.613 -22.320 1.00 52.50 94 ARG A CA 1
ATOM 664 C C . ARG A 1 94 ? 29.751 -29.411 -23.681 1.00 52.50 94 ARG A C 1
ATOM 666 O O . ARG A 1 94 ? 29.402 -30.106 -24.633 1.00 52.50 94 ARG A O 1
ATOM 673 N N . HIS A 1 95 ? 30.641 -28.427 -23.777 1.00 51.59 95 HIS A N 1
ATOM 674 C CA . HIS A 1 95 ? 31.486 -28.227 -24.941 1.00 51.59 95 HIS A CA 1
ATOM 675 C C . HIS A 1 95 ? 32.301 -29.505 -25.144 1.00 51.59 95 HIS A C 1
ATOM 677 O O . HIS A 1 95 ? 33.348 -29.698 -24.530 1.00 51.59 95 HIS A O 1
ATOM 683 N N . ALA A 1 96 ? 31.787 -30.405 -25.983 1.00 53.09 96 ALA A N 1
ATOM 684 C CA . ALA A 1 96 ? 32.564 -31.494 -26.530 1.00 53.09 96 ALA A CA 1
ATOM 685 C C . ALA A 1 96 ? 33.726 -30.854 -27.291 1.00 53.09 96 ALA A C 1
ATOM 687 O O . ALA A 1 96 ? 33.523 -30.044 -28.203 1.00 53.09 96 ALA A O 1
ATOM 688 N N . ALA A 1 97 ? 34.936 -31.166 -26.838 1.00 54.56 97 ALA A N 1
ATOM 689 C CA . ALA A 1 97 ? 36.182 -30.732 -27.433 1.00 54.56 97 ALA A CA 1
ATOM 690 C C . ALA A 1 97 ? 36.128 -30.928 -28.955 1.00 54.56 97 ALA A C 1
ATOM 692 O O . ALA A 1 97 ? 36.003 -32.047 -29.454 1.00 54.56 97 ALA A O 1
ATOM 693 N N . ARG A 1 98 ? 36.199 -29.820 -29.699 1.00 48.69 98 ARG A N 1
ATOM 694 C CA . ARG A 1 98 ? 36.390 -29.857 -31.147 1.00 48.69 98 ARG A CA 1
ATOM 695 C C . ARG A 1 98 ? 37.781 -30.425 -31.410 1.00 48.69 98 ARG A C 1
ATOM 697 O O . ARG A 1 98 ? 38.778 -29.750 -31.176 1.00 48.69 98 ARG A O 1
ATOM 704 N N . GLN A 1 99 ? 37.836 -31.659 -31.898 1.00 49.84 99 GLN A N 1
ATOM 705 C CA . GLN A 1 99 ? 39.039 -32.185 -32.531 1.00 49.84 99 GLN A CA 1
ATOM 706 C C . GLN A 1 99 ? 39.329 -31.387 -33.815 1.00 49.84 99 GLN A C 1
ATOM 708 O O . GLN A 1 99 ? 38.400 -31.146 -34.592 1.00 49.84 99 GLN A O 1
ATOM 713 N N . PRO A 1 100 ? 40.581 -30.987 -34.092 1.00 45.56 100 PRO A N 1
ATOM 714 C CA . PRO A 1 100 ? 40.934 -30.428 -35.386 1.00 45.56 100 PRO A CA 1
ATOM 715 C C . PRO A 1 100 ? 41.122 -31.561 -36.408 1.00 45.56 100 PRO A C 1
ATOM 717 O O . PRO A 1 100 ? 41.952 -32.448 -36.230 1.00 45.56 100 PRO A O 1
ATOM 720 N N . HIS A 1 101 ? 40.363 -31.530 -37.504 1.00 46.00 101 HIS A N 1
ATOM 721 C CA . HIS A 1 101 ? 40.636 -32.337 -38.698 1.00 46.00 101 HIS A CA 1
ATOM 722 C C . HIS A 1 101 ? 41.491 -31.533 -39.687 1.00 46.00 101 HIS A C 1
ATOM 724 O O . HIS A 1 101 ? 41.122 -30.402 -40.018 1.00 46.00 101 HIS A O 1
ATOM 730 N N . PRO A 1 102 ? 42.611 -32.076 -40.200 1.00 53.53 102 PRO A N 1
ATOM 731 C CA . PRO A 1 102 ? 43.418 -31.372 -41.176 1.00 53.53 102 PRO A CA 1
ATOM 732 C C . PRO A 1 102 ? 42.981 -31.667 -42.622 1.00 53.53 102 PRO A C 1
ATOM 734 O O . PRO A 1 102 ? 42.695 -32.798 -42.998 1.00 53.53 102 PRO A O 1
ATOM 737 N N . ARG A 1 103 ? 43.109 -30.608 -43.434 1.00 45.16 103 ARG A N 1
ATOM 738 C CA . ARG A 1 103 ? 43.458 -30.580 -44.869 1.00 45.16 103 ARG A CA 1
ATOM 739 C C . ARG A 1 103 ? 42.359 -30.866 -45.901 1.00 45.16 103 ARG A C 1
ATOM 741 O O . ARG A 1 103 ? 42.107 -31.997 -46.294 1.00 45.16 103 ARG A O 1
ATOM 748 N N . ARG A 1 104 ? 41.922 -29.783 -46.556 1.00 47.00 104 ARG A N 1
ATOM 749 C CA . ARG A 1 104 ? 41.749 -29.771 -48.017 1.00 47.00 104 ARG A CA 1
ATOM 750 C C . ARG A 1 104 ? 42.722 -28.767 -48.632 1.00 47.00 104 ARG A C 1
ATOM 752 O O . ARG A 1 104 ? 42.631 -27.566 -48.407 1.00 47.00 104 ARG A O 1
ATOM 759 N N . VAL A 1 105 ? 43.691 -29.307 -49.363 1.00 46.31 105 VAL A N 1
ATOM 760 C CA . VAL A 1 105 ? 44.641 -28.583 -50.211 1.00 46.31 105 VAL A CA 1
ATOM 761 C C . VAL A 1 105 ? 43.898 -28.139 -51.470 1.00 46.31 105 VAL A C 1
ATOM 763 O O . VAL A 1 105 ? 43.480 -28.983 -52.256 1.00 46.31 105 VAL A O 1
ATOM 766 N N . TRP A 1 106 ? 43.764 -26.832 -51.690 1.00 38.94 106 TRP A N 1
ATOM 767 C CA . TRP A 1 106 ? 43.427 -26.291 -53.007 1.00 38.94 106 TRP A CA 1
ATOM 768 C C . TRP A 1 106 ? 44.729 -25.974 -53.741 1.00 38.94 106 TRP A C 1
ATOM 770 O O . TRP A 1 106 ? 45.408 -24.997 -53.433 1.00 38.94 106 TRP A O 1
ATOM 780 N N . ARG A 1 107 ? 45.099 -26.810 -54.717 1.00 43.22 107 ARG A N 1
ATOM 781 C CA . ARG A 1 107 ? 46.097 -26.432 -55.722 1.00 43.22 107 ARG A CA 1
ATOM 782 C C . ARG A 1 107 ? 45.408 -25.553 -56.765 1.00 43.22 107 ARG A C 1
ATOM 784 O O . ARG A 1 107 ? 44.640 -26.065 -57.570 1.00 43.22 107 ARG A O 1
ATOM 791 N N . ARG A 1 108 ? 45.717 -24.255 -56.794 1.00 44.97 108 ARG A N 1
ATOM 792 C CA . ARG A 1 108 ? 45.607 -23.470 -58.032 1.00 44.97 108 ARG A CA 1
ATOM 793 C C . ARG A 1 108 ? 46.921 -23.628 -58.787 1.00 44.97 108 ARG A C 1
ATOM 795 O O . ARG A 1 108 ? 47.977 -23.273 -58.274 1.00 44.97 108 ARG A O 1
ATOM 802 N N . ARG A 1 109 ? 46.851 -24.209 -59.981 1.00 40.69 109 ARG A N 1
ATOM 803 C CA . ARG A 1 109 ? 47.931 -24.217 -60.968 1.00 40.69 109 ARG A CA 1
ATOM 804 C C . ARG A 1 109 ? 47.498 -23.264 -62.089 1.00 40.69 109 ARG A C 1
ATOM 806 O O . ARG A 1 109 ? 46.398 -23.460 -62.582 1.00 40.69 109 ARG A O 1
ATOM 813 N N . ALA A 1 110 ? 48.359 -22.275 -62.369 1.00 43.12 110 ALA A N 1
ATOM 814 C CA . ALA A 1 110 ? 48.630 -21.529 -63.617 1.00 43.12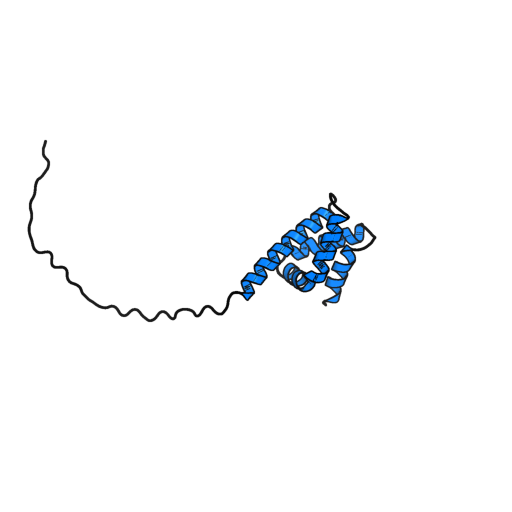 110 ALA A CA 1
ATOM 815 C C . ALA A 1 110 ? 47.433 -21.089 -64.503 1.00 43.12 110 ALA A C 1
ATOM 817 O O . ALA A 1 110 ? 46.541 -21.870 -64.780 1.00 43.12 110 ALA A O 1
ATOM 818 N N . SER A 1 111 ? 47.359 -19.878 -65.057 1.00 44.12 111 SER A N 1
ATOM 819 C CA . SER A 1 111 ? 48.430 -19.039 -65.612 1.00 44.12 111 SER A CA 1
ATOM 820 C C . SER A 1 111 ? 47.933 -17.588 -65.825 1.00 44.12 111 SER A C 1
ATOM 822 O O . SER A 1 111 ? 46.740 -17.337 -65.645 1.00 44.12 111 SER A O 1
ATOM 824 N N . PRO A 1 112 ? 48.830 -16.641 -66.163 1.00 51.97 112 PRO A N 1
ATOM 825 C CA . PRO A 1 112 ? 48.580 -15.207 -66.163 1.00 51.97 112 PRO A CA 1
ATOM 826 C C . PRO A 1 112 ? 48.003 -14.744 -67.502 1.00 51.97 112 PRO A C 1
ATOM 828 O O . PRO A 1 112 ? 48.485 -15.171 -68.544 1.00 51.97 112 PRO A O 1
ATOM 831 N N . ASP A 1 113 ? 47.061 -13.805 -67.476 1.00 44.81 113 ASP A N 1
ATOM 832 C CA . ASP A 1 113 ? 46.945 -12.862 -68.584 1.00 44.81 113 ASP A CA 1
ATOM 833 C C . ASP A 1 113 ? 46.658 -11.454 -68.065 1.00 44.81 113 ASP A C 1
ATOM 835 O O . ASP A 1 113 ? 45.687 -11.175 -67.359 1.00 44.81 113 ASP A O 1
ATOM 839 N N . ARG A 1 114 ? 47.631 -10.604 -68.372 1.00 46.59 114 ARG A N 1
ATOM 840 C CA . ARG A 1 114 ? 47.713 -9.161 -68.186 1.00 46.59 114 ARG A CA 1
ATOM 841 C C . ARG A 1 114 ? 46.805 -8.508 -69.224 1.00 46.59 114 ARG A C 1
ATOM 843 O O . ARG A 1 114 ? 46.964 -8.850 -70.386 1.00 46.59 114 ARG A O 1
ATOM 850 N N . ILE A 1 115 ? 46.045 -7.472 -68.860 1.00 46.56 115 ILE A N 1
ATOM 851 C CA . ILE A 1 115 ? 46.008 -6.231 -69.655 1.00 46.56 115 ILE A CA 1
ATOM 852 C C . ILE A 1 115 ? 45.987 -5.046 -68.683 1.00 46.56 115 ILE A C 1
ATOM 854 O O . ILE A 1 115 ? 45.078 -4.888 -67.870 1.00 46.56 115 ILE A O 1
ATOM 858 N N . GLU A 1 116 ? 47.059 -4.260 -68.763 1.00 43.69 116 GLU A N 1
ATOM 859 C CA . GLU A 1 116 ? 47.253 -2.958 -68.133 1.00 43.69 116 GLU A CA 1
ATOM 860 C C . GLU A 1 116 ? 46.406 -1.899 -68.856 1.00 43.69 116 GLU A C 1
ATOM 862 O O . GLU A 1 116 ? 46.296 -1.904 -70.080 1.00 43.69 116 GLU A O 1
ATOM 867 N N . ILE A 1 117 ? 45.819 -0.980 -68.089 1.00 42.28 117 ILE A N 1
ATOM 868 C CA . ILE A 1 117 ? 45.110 0.198 -68.596 1.00 42.28 117 ILE A CA 1
ATOM 869 C C . ILE A 1 117 ? 46.149 1.294 -68.853 1.00 42.28 117 ILE A C 1
ATOM 871 O O . ILE A 1 117 ? 46.776 1.771 -67.907 1.00 42.28 117 ILE A O 1
ATOM 875 N N . LEU A 1 118 ? 46.287 1.731 -70.104 1.00 39.19 118 LEU A N 1
ATOM 876 C CA . LEU A 1 118 ? 46.943 2.985 -70.484 1.00 39.19 118 LEU A CA 1
ATOM 877 C C . LEU A 1 118 ? 46.053 3.725 -71.496 1.00 39.19 118 LEU A C 1
ATOM 879 O O . LEU A 1 118 ? 45.349 3.091 -72.277 1.00 39.19 118 LEU A O 1
ATOM 883 N N . ARG A 1 119 ? 46.049 5.055 -71.356 1.00 51.47 119 ARG A N 1
ATOM 884 C CA . ARG A 1 119 ? 45.148 6.045 -71.971 1.00 51.47 119 ARG A CA 1
ATOM 885 C C . ARG A 1 119 ? 45.062 6.001 -73.491 1.00 51.47 119 ARG A C 1
ATOM 887 O O . ARG A 1 119 ? 46.116 5.781 -74.121 1.00 51.47 119 ARG A O 1
#